Protein AF-A0A918VIK4-F1 (afdb_monomer)

Radius of gyration: 16.54 Å; Cα contacts (8 Å, |Δi|>4): 191; chains: 1; bounding box: 35×42×49 Å

pLDDT: mean 90.01, std 17.54, range [30.27, 98.75]

Secondary structure (DSSP, 8-state):
-HHHHSEEEEEE-TTS-EEEEEEEETTTTEEEEEGGGEEEEESS-HHHHHTTTGGGS-HHHHHHHHT--SSTTEEEEEHHHHHHHTT--TTT---S-GGGHHHHHHHHHHHHHHTT--SS---TT--------S---

Solvent-accessible surface area (backbone atoms only — not comparable to full-atom values): 8151 Å² total; per-residue (Å²): 108,62,63,65,74,57,30,46,82,58,40,58,50,100,84,70,45,68,58,33,34,38,32,61,8,63,43,65,76,41,76,38,43,50,42,88,40,47,33,81,41,49,66,65,19,72,66,42,41,39,49,18,54,52,70,77,48,56,72,64,60,52,51,46,65,77,66,36,78,92,53,76,38,57,46,48,28,37,35,66,59,50,64,73,43,61,60,52,50,76,93,77,41,71,57,81,26,68,88,34,48,65,59,51,54,51,38,40,54,49,53,30,57,78,70,69,34,51,92,58,81,54,66,92,82,72,87,75,87,86,86,75,81,85,84,80,137

Mean predicted aligned error: 6.35 Å

Sequence (137 aa):
MVLARDGHDVVRDGECRAVSGSWFSPYDDKVVSAAGQVAIDHIVPLANAWRSGADLWDTATRRQFANDLDNPQLLAVSAASNRSKGEQSPDQWSPPSHAYWCTCSRAWTHIKHAYQLSITHHRAGARSAQRHARHLP

Structure (mmCIF, N/CA/C/O backbone):
data_AF-A0A918VIK4-F1
#
_entry.id   AF-A0A918VIK4-F1
#
loop_
_atom_site.group_PDB
_atom_site.id
_atom_site.type_symbol
_atom_site.label_atom_id
_atom_site.label_alt_id
_atom_site.label_comp_id
_atom_site.label_asym_id
_atom_site.label_entity_id
_atom_site.label_seq_id
_atom_site.pdbx_PDB_ins_code
_atom_site.Cartn_x
_atom_site.Cartn_y
_atom_site.Cartn_z
_atom_site.occupancy
_atom_site.B_iso_or_equiv
_atom_site.auth_seq_id
_atom_site.auth_comp_id
_atom_site.auth_asym_id
_atom_site.auth_atom_id
_atom_site.pdbx_PDB_model_num
ATOM 1 N N . MET A 1 1 ? -9.017 -3.918 -7.854 1.00 82.81 1 MET A N 1
ATOM 2 C CA . MET A 1 1 ? -7.894 -4.655 -7.225 1.00 82.81 1 MET A CA 1
ATOM 3 C C . MET A 1 1 ? -6.665 -3.757 -7.237 1.00 82.81 1 MET A C 1
ATOM 5 O O . MET A 1 1 ? -6.360 -3.244 -8.305 1.00 82.81 1 MET A O 1
ATOM 9 N N . VAL A 1 2 ? -5.994 -3.557 -6.094 1.00 95.25 2 VAL A N 1
ATOM 10 C CA . VAL A 1 2 ? -4.875 -2.598 -5.907 1.00 95.25 2 VAL A CA 1
ATOM 11 C C . VAL A 1 2 ? -3.791 -2.742 -6.972 1.00 95.25 2 VAL A C 1
ATOM 13 O O . VAL A 1 2 ? -3.455 -1.768 -7.627 1.00 95.25 2 VAL A O 1
ATOM 16 N N . LEU A 1 3 ? -3.329 -3.968 -7.239 1.00 95.94 3 LEU A N 1
ATOM 17 C CA . LEU A 1 3 ? -2.290 -4.202 -8.248 1.00 95.94 3 LEU A CA 1
ATOM 18 C C . LEU A 1 3 ? -2.703 -3.763 -9.657 1.00 95.94 3 LEU A C 1
ATOM 20 O O . LEU A 1 3 ? -1.848 -3.399 -10.443 1.00 95.94 3 LEU A O 1
ATOM 24 N N . ALA A 1 4 ? -3.993 -3.766 -9.990 1.00 94.81 4 ALA A N 1
ATOM 25 C CA . ALA A 1 4 ? -4.453 -3.245 -11.275 1.00 94.81 4 ALA A CA 1
ATOM 26 C C . ALA A 1 4 ? -4.682 -1.727 -11.276 1.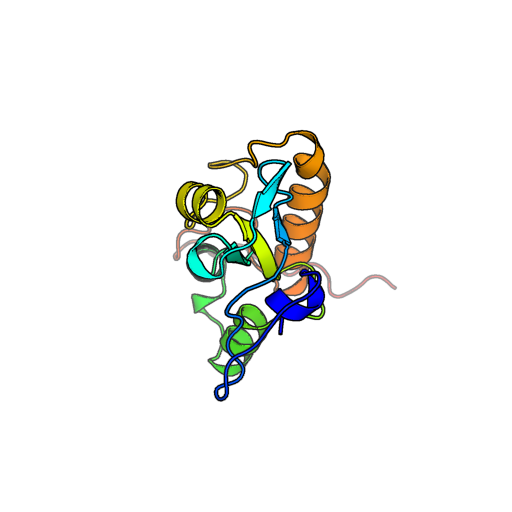00 94.81 4 ALA A C 1
ATOM 28 O O . ALA A 1 4 ? -4.699 -1.133 -12.343 1.00 94.81 4 ALA A O 1
ATOM 29 N N . ARG A 1 5 ? -4.893 -1.118 -10.101 1.00 95.88 5 ARG A N 1
ATOM 30 C CA . ARG A 1 5 ? -4.985 0.341 -9.933 1.00 95.88 5 ARG A CA 1
ATOM 31 C C . ARG A 1 5 ? -3.597 0.980 -10.029 1.00 95.88 5 ARG A C 1
ATOM 33 O O . ARG A 1 5 ? -3.449 2.003 -10.679 1.00 95.88 5 ARG A O 1
ATOM 40 N N . ASP A 1 6 ? -2.609 0.352 -9.395 1.00 97.25 6 ASP A N 1
ATOM 41 C CA . ASP A 1 6 ? -1.259 0.903 -9.212 1.00 97.25 6 ASP A CA 1
ATOM 42 C C . ASP A 1 6 ? -0.243 0.368 -10.234 1.00 97.25 6 ASP A C 1
ATOM 44 O O . ASP A 1 6 ? 0.942 0.683 -10.153 1.00 97.25 6 ASP A O 1
ATOM 48 N N . GLY A 1 7 ? -0.678 -0.501 -11.148 1.00 96.56 7 GLY A N 1
ATOM 49 C CA . GLY A 1 7 ? 0.185 -1.164 -12.118 1.00 96.56 7 GLY A CA 1
ATOM 50 C C . GLY A 1 7 ? -0.117 -0.770 -13.555 1.00 96.56 7 GLY A C 1
ATOM 51 O O . GLY A 1 7 ? -1.261 -0.498 -13.914 1.00 96.56 7 GLY A O 1
ATOM 52 N N . HIS A 1 8 ? 0.913 -0.831 -14.389 1.00 97.44 8 HIS A N 1
ATOM 53 C CA . HIS A 1 8 ? 0.821 -0.718 -15.841 1.00 97.44 8 HIS A CA 1
ATOM 54 C C . HIS A 1 8 ? 0.945 -2.099 -16.491 1.00 97.44 8 HIS A C 1
ATOM 56 O O . HIS A 1 8 ? 1.643 -2.969 -15.967 1.00 97.44 8 HIS A O 1
ATOM 62 N N . ASP A 1 9 ? 0.243 -2.303 -17.609 1.00 96.81 9 ASP A N 1
ATOM 63 C CA . ASP A 1 9 ? 0.280 -3.535 -18.414 1.00 96.81 9 ASP A CA 1
ATOM 64 C C . ASP A 1 9 ? 0.075 -4.821 -17.594 1.00 96.81 9 ASP A C 1
ATOM 66 O O . ASP A 1 9 ? 0.720 -5.850 -17.804 1.00 96.81 9 ASP A O 1
ATOM 70 N N . VAL A 1 10 ? -0.827 -4.751 -16.609 1.00 97.00 10 VAL A N 1
ATOM 71 C CA . VAL A 1 10 ? -1.069 -5.847 -15.670 1.00 97.00 10 VAL A CA 1
ATOM 72 C C . VAL A 1 10 ? -1.795 -6.992 -16.365 1.00 97.00 10 VAL A C 1
ATOM 74 O O . VAL A 1 10 ? -2.975 -6.887 -16.706 1.00 97.00 10 VAL A O 1
ATOM 77 N N . VAL A 1 11 ? -1.109 -8.122 -16.490 1.00 96.25 11 VAL A N 1
ATOM 78 C CA . VAL A 1 11 ? -1.670 -9.380 -16.987 1.00 96.25 11 VAL A CA 1
ATOM 79 C C . VAL A 1 11 ? -2.196 -10.189 -15.809 1.00 96.25 11 VAL A C 1
ATOM 81 O O . VAL A 1 11 ? -1.562 -10.260 -14.751 1.00 96.25 11 VAL A O 1
ATOM 84 N N . ARG A 1 12 ? -3.361 -10.816 -15.993 1.00 95.38 12 ARG A N 1
ATOM 85 C CA . ARG A 1 12 ? -3.978 -11.698 -14.999 1.00 95.38 12 ARG A CA 1
ATOM 86 C C . ARG A 1 12 ? -4.139 -13.116 -15.531 1.00 95.38 12 ARG A C 1
ATOM 88 O O . ARG A 1 12 ? -4.332 -13.301 -16.729 1.00 95.38 12 ARG A O 1
ATOM 95 N N . ASP A 1 13 ? -4.080 -14.091 -14.632 1.00 93.69 13 ASP A N 1
ATOM 96 C CA . ASP A 1 13 ? -4.445 -15.476 -14.931 1.00 93.69 13 ASP A CA 1
ATOM 97 C C . ASP A 1 13 ? -5.976 -15.682 -14.948 1.00 93.69 13 ASP A C 1
ATOM 99 O O . ASP A 1 13 ? -6.762 -14.759 -14.704 1.00 93.69 13 ASP A O 1
ATOM 103 N N . GLY A 1 14 ? -6.408 -16.917 -15.228 1.00 94.31 14 GLY A N 1
ATOM 104 C CA . GLY A 1 14 ? -7.825 -1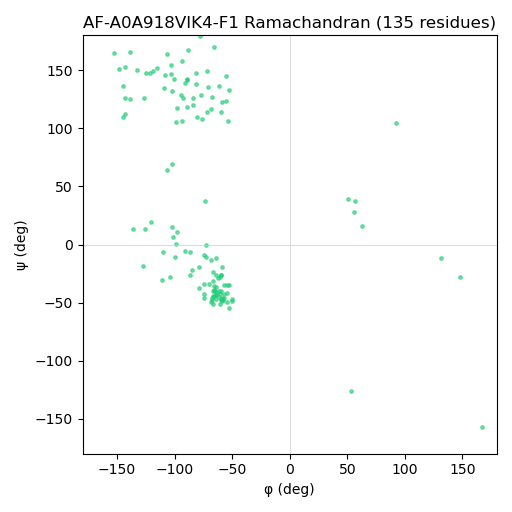7.303 -15.239 1.00 94.31 14 GLY A CA 1
ATOM 105 C C . GLY A 1 14 ? -8.528 -17.201 -13.878 1.00 94.31 14 GLY A C 1
ATOM 106 O O . GLY A 1 14 ? -9.753 -17.242 -13.824 1.00 94.31 14 GLY A O 1
ATOM 107 N N . GLU A 1 15 ? -7.778 -17.020 -12.789 1.00 93.62 15 GLU A N 1
ATOM 108 C CA . GLU A 1 15 ? -8.282 -16.822 -11.426 1.00 93.62 15 GLU A CA 1
ATOM 109 C C . GLU A 1 15 ? -8.212 -15.340 -11.001 1.00 93.62 15 GLU A C 1
ATOM 111 O O . GLU A 1 15 ? -8.353 -15.006 -9.823 1.00 93.62 15 GLU A O 1
ATOM 116 N N . CYS A 1 16 ? -8.022 -14.432 -11.967 1.00 90.69 16 CYS A N 1
ATOM 117 C CA . CYS A 1 16 ? -7.899 -12.985 -11.780 1.00 90.69 16 CYS A CA 1
ATOM 118 C C . CYS A 1 16 ? -6.694 -12.534 -10.935 1.00 90.69 16 CYS A C 1
ATOM 120 O O . CYS A 1 16 ? -6.659 -11.370 -10.515 1.00 90.69 16 CYS A O 1
ATOM 122 N N . ARG A 1 17 ? -5.689 -13.387 -10.707 1.00 91.50 17 ARG A N 1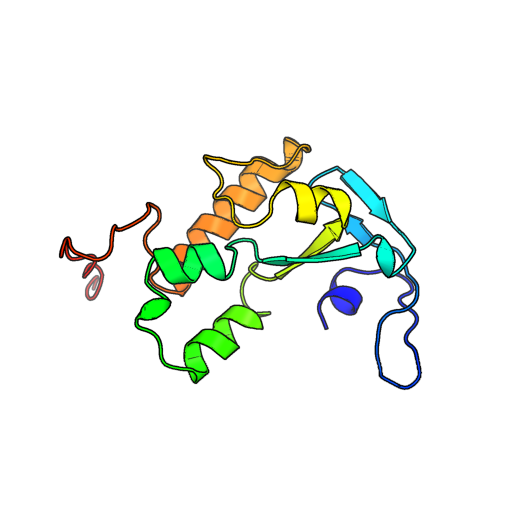
ATOM 123 C CA . ARG A 1 17 ? -4.462 -12.987 -10.005 1.00 91.50 17 ARG A CA 1
ATOM 124 C C . ARG A 1 17 ? -3.524 -12.286 -10.973 1.00 91.50 17 ARG A C 1
ATOM 126 O O . ARG A 1 17 ? -3.370 -12.717 -12.110 1.00 91.50 17 ARG A O 1
ATOM 133 N N . ALA A 1 18 ? -2.898 -11.197 -10.533 1.00 93.62 18 ALA A N 1
ATOM 134 C CA . ALA A 1 18 ? -1.866 -10.535 -11.325 1.00 93.62 18 ALA A CA 1
ATOM 135 C C . ALA A 1 18 ? -0.633 -11.448 -11.425 1.00 93.62 18 ALA A C 1
ATOM 137 O O . ALA A 1 18 ? -0.126 -11.895 -10.399 1.00 93.62 18 ALA A O 1
ATOM 138 N N . VAL A 1 19 ? -0.161 -11.705 -12.646 1.00 94.94 19 VAL A N 1
ATOM 139 C CA . VAL A 1 19 ? 1.003 -12.574 -12.917 1.00 94.94 19 VAL A CA 1
ATOM 140 C C . VAL A 1 19 ? 2.209 -11.792 -13.439 1.00 94.94 19 VAL A C 1
ATOM 142 O O . VAL A 1 19 ? 3.351 -12.139 -13.135 1.00 94.94 19 VAL A O 1
ATOM 145 N N . SER A 1 20 ? 1.970 -10.690 -14.149 1.00 95.88 20 SER A N 1
ATOM 146 C CA . SER A 1 20 ? 3.000 -9.754 -14.605 1.00 95.88 20 SER A CA 1
ATOM 147 C C . SER A 1 20 ? 2.422 -8.352 -14.770 1.00 95.88 20 SER A C 1
ATOM 149 O O . SER A 1 20 ? 1.204 -8.176 -14.799 1.00 95.88 20 SER A O 1
ATOM 151 N N . GLY A 1 21 ? 3.298 -7.361 -14.869 1.00 96.69 21 GLY A N 1
ATOM 152 C CA . GLY A 1 21 ? 2.949 -5.959 -15.070 1.00 96.69 21 GLY A CA 1
ATOM 153 C C . GLY A 1 21 ? 4.166 -5.085 -14.818 1.00 96.69 21 GLY A C 1
ATOM 154 O O . GLY A 1 21 ? 5.297 -5.559 -14.891 1.00 96.69 21 GLY A O 1
ATOM 155 N N . SER A 1 22 ? 3.944 -3.823 -14.493 1.00 98.12 22 SER A N 1
ATOM 156 C CA . SER A 1 22 ? 4.973 -2.914 -14.001 1.00 98.12 22 SER A CA 1
ATOM 157 C C . SER A 1 22 ? 4.392 -2.080 -12.868 1.00 98.12 22 SER A C 1
ATOM 159 O O . SER A 1 22 ? 3.349 -1.452 -13.039 1.00 98.12 22 SER A O 1
ATOM 161 N N . TRP A 1 23 ? 5.047 -2.087 -11.710 1.00 98.50 23 TRP A N 1
ATOM 162 C CA . TRP A 1 23 ? 4.631 -1.350 -10.518 1.00 98.50 23 TRP A CA 1
ATOM 163 C C . TRP A 1 23 ? 5.778 -0.494 -10.017 1.00 98.50 23 TRP A C 1
ATOM 165 O O . TRP A 1 23 ? 6.867 -1.004 -9.752 1.00 98.50 23 TRP A O 1
ATOM 175 N N . PHE A 1 24 ? 5.516 0.796 -9.845 1.00 98.50 24 PHE A N 1
ATOM 176 C CA . PHE A 1 24 ? 6.426 1.686 -9.144 1.00 98.50 24 PHE A CA 1
ATOM 177 C C . PHE A 1 24 ? 6.185 1.584 -7.636 1.00 98.50 24 PHE A C 1
ATOM 179 O O . PHE A 1 24 ? 5.065 1.752 -7.163 1.00 98.50 24 PHE A O 1
ATOM 186 N N . SER A 1 25 ? 7.246 1.310 -6.886 1.00 98.62 25 SER A N 1
ATOM 187 C CA . SER A 1 25 ? 7.251 1.239 -5.433 1.00 98.62 25 SER A CA 1
ATOM 188 C C .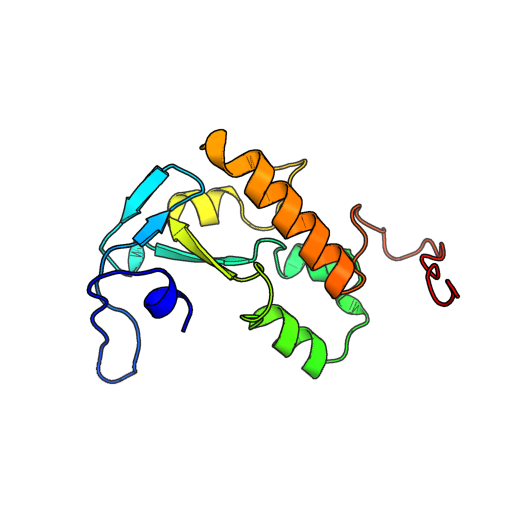 SER A 1 25 ? 7.658 2.593 -4.856 1.00 98.62 25 SER A C 1
ATOM 190 O O . SER A 1 25 ? 8.846 2.926 -4.875 1.00 98.62 25 SER A O 1
ATOM 192 N N . PRO 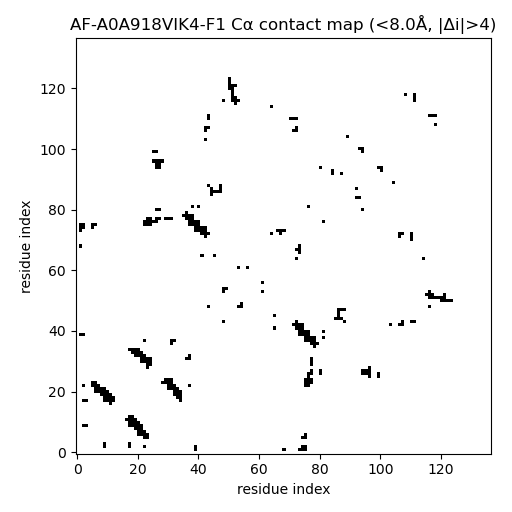A 1 26 ? 6.721 3.369 -4.285 1.00 98.31 26 PRO A N 1
ATOM 193 C CA . PRO A 1 26 ? 7.043 4.680 -3.729 1.00 98.31 26 PRO A CA 1
ATOM 194 C C . PRO A 1 26 ? 7.916 4.604 -2.470 1.00 98.31 26 PRO A C 1
ATOM 196 O O . PRO A 1 26 ? 8.451 5.612 -2.024 1.00 98.31 26 PRO A O 1
ATOM 199 N N . TYR A 1 27 ? 8.056 3.424 -1.861 1.00 98.50 27 TYR A N 1
ATOM 200 C CA . TYR A 1 27 ? 8.880 3.263 -0.668 1.00 98.50 27 TYR A CA 1
ATOM 201 C C . TYR A 1 27 ? 10.376 3.293 -0.951 1.00 98.50 27 TYR A C 1
ATOM 203 O O . TYR A 1 27 ? 11.137 3.762 -0.109 1.00 98.50 27 TYR A O 1
ATOM 211 N N . ASP A 1 28 ? 10.806 2.782 -2.100 1.00 98.44 28 ASP A N 1
ATOM 212 C CA . ASP A 1 28 ? 12.221 2.604 -2.431 1.00 98.44 28 ASP A CA 1
ATOM 213 C C . ASP A 1 28 ? 12.575 3.030 -3.863 1.00 98.44 28 ASP A C 1
ATOM 215 O O . ASP A 1 28 ? 13.663 2.705 -4.332 1.00 98.44 28 ASP A O 1
ATOM 219 N N . ASP A 1 29 ? 11.673 3.751 -4.536 1.00 98.38 29 ASP A N 1
ATOM 220 C CA . ASP A 1 29 ? 11.807 4.284 -5.899 1.00 98.38 29 ASP A CA 1
ATOM 221 C C . ASP A 1 29 ? 12.133 3.225 -6.968 1.00 98.38 29 ASP A C 1
ATOM 223 O O . ASP A 1 29 ? 12.755 3.511 -7.994 1.00 98.38 29 ASP A O 1
ATOM 227 N N . LYS A 1 30 ? 11.708 1.975 -6.749 1.00 98.38 30 LYS A N 1
ATOM 228 C CA . LYS A 1 30 ? 11.953 0.864 -7.680 1.00 98.38 30 LYS A CA 1
ATOM 229 C C . LYS A 1 30 ? 10.742 0.559 -8.535 1.00 98.38 30 LYS A C 1
ATOM 231 O O . LYS A 1 30 ? 9.621 0.512 -8.043 1.00 98.38 30 LYS A O 1
ATOM 236 N N . VAL A 1 31 ? 10.994 0.219 -9.793 1.00 98.50 31 VAL A N 1
ATOM 237 C CA . VAL A 1 31 ? 10.008 -0.437 -10.653 1.00 98.50 31 VAL A CA 1
ATOM 238 C C . VAL A 1 31 ? 10.222 -1.949 -10.589 1.00 98.50 31 VAL A C 1
ATOM 240 O O . VA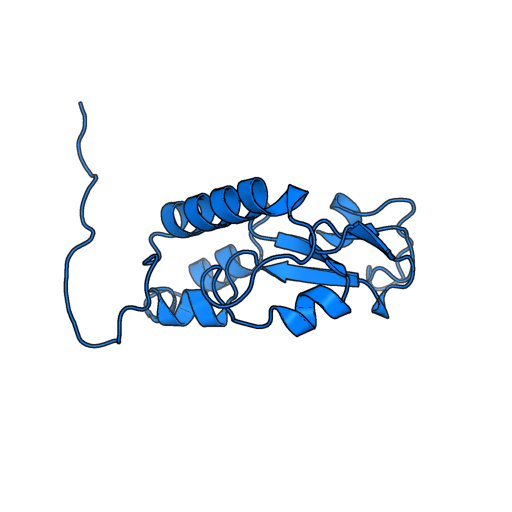L A 1 31 ? 11.343 -2.428 -10.763 1.00 98.50 31 VAL A O 1
ATOM 243 N N . VAL A 1 32 ? 9.157 -2.700 -10.326 1.00 98.12 32 VAL A N 1
ATOM 244 C CA . VAL A 1 32 ? 9.147 -4.172 -10.309 1.00 98.12 32 VAL A CA 1
ATOM 245 C C . VAL A 1 32 ? 8.130 -4.694 -11.316 1.00 98.12 32 VAL A C 1
ATOM 247 O O . VAL A 1 32 ? 7.109 -4.048 -11.534 1.00 98.12 32 VAL A O 1
ATOM 250 N N . SER A 1 33 ? 8.388 -5.851 -11.931 1.00 96.44 33 SER A N 1
ATOM 251 C CA . SER A 1 33 ? 7.548 -6.351 -13.033 1.00 96.44 33 SER A CA 1
ATOM 252 C C . SER A 1 33 ? 7.021 -7.777 -12.872 1.00 96.44 33 SER A C 1
ATOM 254 O O . SER A 1 33 ? 6.033 -8.160 -13.504 1.00 96.44 33 SER A O 1
ATOM 256 N N . ALA A 1 34 ? 7.629 -8.571 -11.991 1.00 93.25 34 ALA A N 1
ATOM 257 C CA . ALA A 1 34 ? 7.124 -9.895 -11.655 1.00 93.25 34 ALA A CA 1
ATOM 258 C C . ALA A 1 34 ? 6.140 -9.828 -10.479 1.00 93.25 34 ALA A C 1
ATOM 260 O O . ALA A 1 34 ? 6.394 -9.133 -9.493 1.00 93.25 34 ALA A O 1
ATOM 261 N N . ALA A 1 35 ? 5.068 -10.628 -10.520 1.00 91.12 35 ALA A N 1
ATOM 262 C CA . ALA A 1 35 ? 4.082 -10.689 -9.435 1.00 91.12 35 ALA A CA 1
ATOM 263 C C . ALA A 1 35 ? 4.701 -10.996 -8.056 1.00 91.12 35 ALA A C 1
ATOM 265 O O . ALA A 1 35 ? 4.273 -10.442 -7.052 1.00 91.12 35 ALA A O 1
ATOM 266 N N . GLY A 1 36 ? 5.757 -11.819 -7.996 1.00 95.06 36 GLY A N 1
ATOM 267 C CA . GLY A 1 36 ? 6.464 -12.129 -6.743 1.00 95.06 36 GLY A CA 1
ATOM 268 C C . GLY A 1 36 ? 7.359 -11.004 -6.199 1.00 95.06 36 GLY A C 1
ATOM 269 O O . GLY A 1 36 ? 7.881 -11.113 -5.090 1.00 95.06 36 GLY A O 1
ATOM 270 N N . GLN A 1 37 ? 7.571 -9.934 -6.970 1.00 97.56 37 GLN A N 1
ATOM 271 C CA . GLN A 1 37 ? 8.386 -8.780 -6.578 1.00 97.56 37 GLN A CA 1
ATOM 272 C C . GLN A 1 37 ? 7.551 -7.595 -6.089 1.00 97.56 37 GLN A C 1
ATOM 274 O O . GLN A 1 37 ? 8.123 -6.658 -5.531 1.00 97.56 37 GLN A O 1
ATOM 279 N N . VAL A 1 38 ? 6.231 -7.636 -6.264 1.00 98.19 38 VAL A N 1
ATOM 280 C CA . VAL A 1 38 ? 5.292 -6.623 -5.780 1.00 98.19 38 VAL A CA 1
ATOM 281 C C . VAL A 1 38 ? 4.475 -7.183 -4.618 1.00 98.19 38 VAL A C 1
ATOM 283 O O . VAL A 1 38 ? 4.163 -8.370 -4.566 1.00 98.19 38 VAL A O 1
ATOM 286 N N . ALA A 1 39 ? 4.134 -6.328 -3.664 1.00 98.00 39 ALA A N 1
ATOM 287 C CA . ALA A 1 39 ? 3.204 -6.634 -2.592 1.00 98.00 39 ALA A CA 1
ATOM 288 C C . ALA A 1 39 ? 2.190 -5.497 -2.454 1.00 98.00 39 ALA A C 1
ATOM 290 O O . ALA A 1 39 ? 2.502 -4.342 -2.734 1.00 98.00 39 ALA A O 1
ATOM 291 N N . ILE A 1 40 ? 0.982 -5.833 -2.005 1.00 98.19 40 ILE A N 1
ATOM 292 C CA . ILE A 1 40 ? 0.050 -4.839 -1.475 1.00 98.19 40 ILE A CA 1
ATOM 293 C C . ILE A 1 40 ? 0.434 -4.635 -0.012 1.00 98.19 40 ILE A C 1
ATOM 295 O O . ILE A 1 40 ? 0.409 -5.599 0.754 1.00 98.19 40 ILE A O 1
ATOM 299 N N . ASP A 1 41 ? 0.785 -3.411 0.360 1.00 98.31 41 ASP A N 1
ATOM 300 C CA . ASP A 1 41 ? 1.023 -3.039 1.753 1.00 98.31 41 ASP A CA 1
ATOM 301 C C . ASP A 1 41 ? -0.161 -2.252 2.323 1.00 98.31 41 ASP A C 1
ATOM 303 O O . ASP A 1 41 ? -0.906 -1.590 1.594 1.00 98.31 41 ASP A O 1
ATOM 307 N N . HIS A 1 42 ? -0.311 -2.327 3.645 1.00 98.56 42 HIS A N 1
ATOM 308 C CA . HIS A 1 42 ? -1.193 -1.468 4.423 1.00 98.56 42 HIS A CA 1
ATOM 309 C C . HIS A 1 42 ? -0.366 -0.335 5.034 1.00 98.56 42 HIS A C 1
ATOM 311 O O . HIS A 1 42 ? 0.475 -0.610 5.895 1.00 98.56 42 HIS A O 1
ATOM 317 N N . ILE A 1 43 ? -0.640 0.931 4.687 1.00 98.19 43 ILE A N 1
ATOM 318 C CA . ILE A 1 43 ? 0.042 2.088 5.299 1.00 98.19 43 ILE A CA 1
ATOM 319 C C . ILE A 1 43 ? -0.001 1.974 6.825 1.00 98.19 43 ILE A C 1
ATOM 321 O O . ILE A 1 43 ? 1.045 2.091 7.458 1.00 98.19 43 ILE A O 1
ATOM 325 N N . VAL A 1 44 ? -1.171 1.670 7.403 1.00 98.31 44 VAL A N 1
ATOM 326 C CA . VAL A 1 44 ? -1.301 1.226 8.798 1.00 98.31 44 VAL A CA 1
ATOM 327 C C . VAL A 1 44 ? -1.425 -0.304 8.829 1.00 98.31 44 VAL A C 1
ATOM 329 O O . VAL A 1 44 ? -2.505 -0.813 8.514 1.00 98.31 44 VAL A O 1
ATOM 332 N N . PRO A 1 45 ? -0.381 -1.059 9.234 1.00 98.00 45 PRO A N 1
ATOM 333 C CA . PRO A 1 45 ? -0.427 -2.520 9.278 1.00 98.00 45 PRO A CA 1
ATOM 334 C C . PRO A 1 45 ? -1.589 -3.055 10.114 1.00 98.00 45 PRO A C 1
ATOM 336 O O . PRO A 1 45 ? -1.902 -2.502 11.170 1.00 98.00 45 PRO A O 1
ATOM 339 N N . LEU A 1 46 ? -2.172 -4.187 9.708 1.00 97.69 46 LEU A N 1
ATOM 340 C CA . LEU A 1 46 ? -3.291 -4.816 10.428 1.00 97.69 46 LEU A CA 1
ATOM 341 C C . LEU A 1 46 ? -2.971 -5.069 11.913 1.00 97.69 46 LEU A C 1
ATOM 343 O O . LEU A 1 46 ? -3.796 -4.801 12.785 1.00 97.69 46 LEU A O 1
ATOM 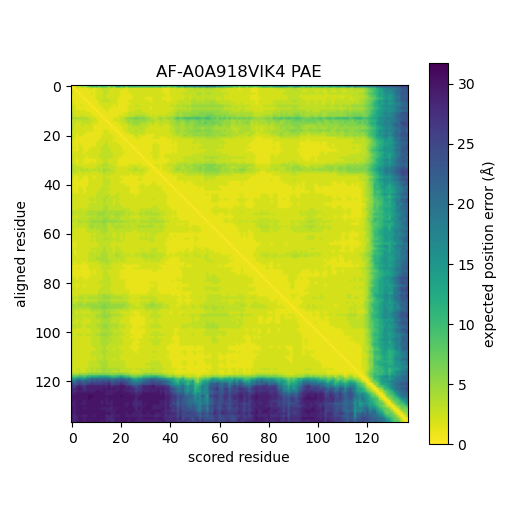347 N N . ALA A 1 47 ? -1.756 -5.533 12.218 1.00 96.62 47 ALA A N 1
ATOM 348 C CA . ALA A 1 47 ? -1.323 -5.769 13.593 1.00 96.62 47 ALA A CA 1
ATOM 349 C C . ALA A 1 47 ? -1.123 -4.462 14.388 1.00 96.62 47 ALA A C 1
ATOM 351 O O . ALA A 1 47 ? -1.446 -4.403 15.576 1.00 96.62 47 ALA A O 1
ATOM 352 N N . ASN A 1 48 ? -0.670 -3.382 13.738 1.00 96.75 48 ASN A N 1
ATOM 353 C CA . ASN A 1 48 ? -0.617 -2.057 14.359 1.00 96.75 48 ASN A CA 1
ATOM 354 C C . ASN A 1 48 ? -2.029 -1.530 14.657 1.00 96.75 48 ASN A C 1
ATOM 356 O O . ASN A 1 48 ? -2.282 -1.042 15.760 1.00 96.75 48 ASN A O 1
ATOM 360 N N . ALA A 1 49 ? -2.955 -1.670 13.704 1.00 97.31 49 ALA A N 1
ATOM 361 C CA . ALA A 1 49 ? -4.355 -1.296 13.874 1.00 97.31 49 ALA A CA 1
ATOM 362 C C . ALA A 1 49 ? -4.979 -2.033 15.066 1.00 97.31 49 ALA A C 1
ATOM 364 O O . ALA A 1 49 ? -5.573 -1.399 15.935 1.00 97.31 49 ALA A O 1
ATOM 365 N N . TRP A 1 50 ? -4.752 -3.348 15.175 1.00 96.44 50 TRP A N 1
ATOM 366 C CA . TRP A 1 50 ? -5.201 -4.151 16.317 1.00 96.44 50 TRP A CA 1
ATOM 367 C C . TRP A 1 50 ? -4.717 -3.574 17.650 1.00 96.44 50 TRP A C 1
ATOM 369 O O . TRP A 1 50 ? -5.513 -3.324 18.545 1.00 96.44 50 TRP A O 1
ATOM 379 N N . ARG A 1 51 ? -3.420 -3.261 17.761 1.00 94.69 51 ARG A N 1
ATOM 380 C CA . ARG A 1 51 ? -2.821 -2.679 18.978 1.00 94.69 51 ARG A CA 1
ATOM 381 C C . ARG A 1 51 ? -3.183 -1.209 19.232 1.00 94.69 51 ARG A C 1
ATOM 383 O O . ARG A 1 51 ? -2.681 -0.630 20.193 1.00 94.69 51 ARG A O 1
ATOM 390 N N . SER A 1 52 ? -3.968 -0.580 18.361 1.00 94.69 52 SER A N 1
ATOM 391 C CA . SER A 1 52 ? -4.348 0.835 18.467 1.00 94.69 52 SER A CA 1
ATOM 392 C C . SER A 1 52 ? -5.860 1.072 18.437 1.00 94.69 52 SER A C 1
ATOM 394 O O . SER A 1 52 ? -6.286 2.218 18.301 1.00 94.69 52 SER A O 1
ATOM 396 N N . GLY A 1 53 ? -6.661 0.012 18.600 1.00 95.75 53 GLY A N 1
ATOM 397 C CA . GLY A 1 53 ? -8.110 0.097 18.802 1.00 95.75 53 GLY A CA 1
ATOM 398 C C . GLY A 1 53 ? -8.946 -0.831 17.921 1.00 95.75 53 GLY A C 1
ATOM 399 O O . GLY A 1 53 ? -10.136 -0.997 18.186 1.00 95.75 53 GLY A O 1
ATOM 400 N N . ALA A 1 54 ? -8.360 -1.460 16.893 1.00 96.94 54 ALA A N 1
ATOM 401 C CA . ALA A 1 54 ? -9.107 -2.374 16.025 1.00 96.94 54 ALA A CA 1
ATOM 402 C C . ALA A 1 54 ? -9.450 -3.720 16.687 1.00 96.94 54 ALA A C 1
ATOM 404 O O . ALA A 1 54 ? -10.246 -4.484 16.142 1.00 96.94 54 ALA A O 1
ATOM 405 N N . ASP A 1 55 ? -8.878 -4.018 17.855 1.00 96.62 55 ASP A N 1
ATOM 406 C CA . ASP A 1 55 ? -9.253 -5.161 18.691 1.00 96.62 55 ASP A CA 1
ATOM 407 C C . ASP A 1 55 ? -10.695 -5.066 19.216 1.00 96.62 55 ASP A C 1
ATOM 409 O O . ASP A 1 55 ? -11.343 -6.086 19.447 1.00 96.62 55 ASP A O 1
ATOM 413 N N . LEU A 1 56 ? -11.219 -3.844 19.338 1.00 96.31 56 LEU A N 1
ATOM 414 C CA . LEU A 1 56 ? -12.587 -3.563 19.780 1.00 96.31 56 LEU A CA 1
ATOM 415 C C . LEU A 1 56 ? -13.608 -3.575 18.635 1.00 96.31 56 LEU A C 1
ATOM 417 O O . LEU A 1 56 ? -14.808 -3.431 18.876 1.00 96.31 56 LEU A O 1
ATOM 421 N N . TRP A 1 57 ? -13.155 -3.702 17.389 1.00 97.56 57 TRP A N 1
ATOM 422 C CA . TRP A 1 57 ? -14.029 -3.657 16.225 1.00 97.56 57 TRP A CA 1
ATOM 423 C C . TRP A 1 57 ? -14.723 -4.990 15.962 1.00 97.56 57 TRP A C 1
ATOM 425 O O . TRP A 1 57 ? -14.160 -6.084 16.108 1.00 97.56 57 TRP A O 1
ATOM 435 N N . ASP A 1 58 ? -15.937 -4.894 15.430 1.00 97.81 58 ASP A N 1
ATOM 436 C CA . ASP A 1 58 ? -16.601 -6.048 14.853 1.00 97.81 58 ASP A CA 1
ATOM 437 C C . ASP A 1 58 ? -15.861 -6.564 13.601 1.00 97.81 58 ASP A C 1
ATOM 439 O O . ASP A 1 58 ? -14.902 -5.982 13.077 1.00 97.81 58 ASP A O 1
ATOM 443 N N . THR A 1 59 ? -16.275 -7.737 13.131 1.00 97.94 59 THR A N 1
ATOM 444 C CA . THR A 1 59 ? -15.654 -8.375 11.966 1.00 97.94 59 THR A CA 1
ATOM 445 C C . THR A 1 59 ? -15.891 -7.576 10.680 1.00 97.94 59 THR A C 1
ATOM 447 O O . THR A 1 59 ? -15.044 -7.603 9.787 1.00 97.94 59 THR A O 1
ATOM 450 N N . ALA A 1 60 ? -17.020 -6.870 10.565 1.00 98.25 60 ALA A N 1
ATOM 451 C CA . ALA A 1 60 ? -17.357 -6.090 9.377 1.00 98.25 60 ALA A CA 1
ATOM 452 C C . ALA A 1 60 ? -16.406 -4.896 9.211 1.00 98.25 60 ALA A C 1
ATOM 454 O O . ALA A 1 60 ? -15.798 -4.742 8.153 1.00 98.25 60 ALA A O 1
ATOM 455 N N . THR A 1 61 ? -16.181 -4.138 10.282 1.00 98.12 61 THR A N 1
ATOM 456 C CA . THR A 1 61 ? -15.278 -2.981 10.299 1.00 98.12 61 THR A CA 1
ATOM 457 C C . THR A 1 61 ? -13.830 -3.405 10.045 1.00 98.12 61 THR A C 1
ATOM 459 O O . THR A 1 61 ? -13.130 -2.789 9.244 1.00 98.12 61 THR A O 1
ATOM 462 N N . ARG A 1 62 ? -13.376 -4.524 10.634 1.00 98.31 62 ARG A N 1
ATOM 463 C CA . ARG A 1 62 ? -12.037 -5.080 10.348 1.00 98.31 62 ARG A CA 1
ATOM 464 C C . ARG A 1 62 ? -11.865 -5.477 8.882 1.00 98.31 62 ARG A C 1
ATOM 466 O O . ARG A 1 62 ? -10.806 -5.239 8.306 1.00 98.31 62 ARG A O 1
ATOM 473 N N . ARG A 1 63 ? -12.897 -6.065 8.265 1.00 98.25 63 ARG A N 1
ATOM 474 C CA . ARG A 1 63 ? -12.886 -6.393 6.830 1.00 98.25 63 ARG A CA 1
ATOM 475 C C . ARG A 1 63 ? -12.872 -5.139 5.967 1.00 98.25 63 ARG A C 1
ATOM 477 O O . ARG A 1 63 ? -12.148 -5.135 4.977 1.00 98.25 63 ARG A O 1
ATOM 484 N N . GLN A 1 64 ? -13.621 -4.102 6.340 1.00 98.38 64 GLN A N 1
ATOM 485 C CA . GLN A 1 64 ? -13.599 -2.819 5.641 1.00 98.38 64 GLN A CA 1
ATOM 486 C C . GLN A 1 64 ? -12.193 -2.211 5.677 1.00 98.38 64 GLN A C 1
ATOM 488 O O . GLN A 1 64 ? -11.629 -1.954 4.623 1.00 98.38 64 GLN A O 1
ATOM 493 N N . PHE A 1 65 ? -11.578 -2.107 6.859 1.00 98.50 65 PHE A N 1
ATOM 494 C CA . PHE A 1 65 ? -10.212 -1.596 7.014 1.00 98.50 65 PHE A CA 1
ATOM 495 C C . PHE A 1 65 ? -9.176 -2.386 6.204 1.00 98.50 65 PHE A C 1
ATOM 497 O O . PHE A 1 65 ? -8.295 -1.811 5.566 1.00 98.50 65 PHE A O 1
ATOM 504 N N . ALA A 1 66 ? -9.276 -3.719 6.209 1.00 98.06 66 ALA A N 1
ATOM 505 C CA . ALA A 1 66 ? -8.340 -4.576 5.489 1.00 98.06 66 ALA A CA 1
ATOM 506 C C . ALA A 1 66 ? -8.428 -4.425 3.960 1.00 98.06 66 ALA A C 1
ATOM 508 O O . ALA A 1 66 ? -7.448 -4.728 3.280 1.00 98.06 66 ALA A O 1
ATOM 509 N N . ASN A 1 67 ? -9.572 -3.969 3.439 1.00 97.69 67 ASN A N 1
ATOM 510 C CA . ASN A 1 67 ? -9.871 -3.868 2.009 1.00 97.69 67 ASN A CA 1
ATOM 511 C C . ASN A 1 67 ? -10.178 -2.428 1.564 1.00 97.69 67 ASN A C 1
ATOM 513 O O . ASN A 1 67 ? -10.804 -2.233 0.525 1.00 97.69 67 ASN A O 1
ATOM 517 N N . ASP A 1 68 ? -9.771 -1.432 2.349 1.00 97.75 68 ASP A N 1
ATOM 518 C CA . ASP A 1 68 ? -10.102 -0.032 2.103 1.00 97.75 68 ASP A CA 1
ATOM 519 C C . ASP A 1 68 ? -9.403 0.505 0.845 1.00 97.75 68 ASP A C 1
ATOM 521 O O . ASP A 1 68 ? -8.172 0.569 0.772 1.00 97.75 68 ASP A O 1
ATOM 525 N N . LEU A 1 69 ? -10.214 0.888 -0.143 1.00 96.38 69 LEU A N 1
ATOM 526 C CA . LEU A 1 69 ? -9.778 1.525 -1.386 1.00 96.38 69 LEU A CA 1
ATOM 527 C C . LEU A 1 69 ? -10.197 3.000 -1.482 1.00 96.38 69 LEU A C 1
ATOM 529 O O . LEU A 1 69 ? -9.774 3.664 -2.428 1.00 96.38 69 LEU A O 1
ATOM 533 N N . ASP A 1 70 ? -10.993 3.496 -0.530 1.00 96.88 70 ASP A N 1
ATOM 534 C CA . ASP A 1 70 ? -11.493 4.876 -0.487 1.00 96.88 70 ASP A CA 1
ATOM 535 C C . ASP A 1 70 ? -10.493 5.809 0.218 1.00 96.88 70 ASP A C 1
ATOM 537 O O . ASP A 1 70 ? -10.424 7.005 -0.069 1.00 96.88 70 ASP A O 1
ATOM 541 N N . ASN A 1 71 ? -9.675 5.256 1.117 1.00 97.69 71 ASN A N 1
ATOM 542 C CA . ASN A 1 71 ? -8.565 5.940 1.778 1.00 97.69 71 ASN A CA 1
ATOM 543 C C . ASN A 1 71 ? -7.206 5.458 1.230 1.00 97.69 71 ASN A C 1
ATOM 545 O O . ASN A 1 71 ? -7.116 4.380 0.636 1.00 97.69 71 ASN A O 1
ATOM 549 N N . PRO A 1 72 ? -6.099 6.193 1.470 1.00 97.25 72 PRO A N 1
ATOM 550 C CA . PRO A 1 72 ? -4.754 5.791 1.043 1.00 97.25 72 PRO A CA 1
ATOM 551 C C . PRO A 1 72 ? -4.175 4.631 1.880 1.00 97.25 72 PRO A C 1
ATOM 553 O O . PRO A 1 72 ? -2.993 4.636 2.196 1.00 97.25 72 PRO A O 1
ATOM 556 N N . GLN A 1 73 ? -4.996 3.661 2.291 1.00 98.19 73 GLN A N 1
ATOM 557 C CA . GLN A 1 73 ? -4.602 2.563 3.173 1.00 98.19 73 GLN A CA 1
ATOM 558 C C . GLN A 1 73 ? -3.852 1.458 2.433 1.00 98.19 73 GLN A C 1
ATOM 560 O O . GLN A 1 73 ? -2.913 0.901 2.990 1.00 98.19 73 GLN A O 1
ATOM 565 N N . LEU A 1 74 ? -4.239 1.149 1.196 1.00 98.44 74 LEU A N 1
ATOM 566 C CA . LEU A 1 74 ? -3.621 0.097 0.392 1.00 98.44 74 LEU A CA 1
ATOM 567 C C . LEU A 1 74 ? -2.812 0.680 -0.763 1.00 98.44 74 LEU A C 1
ATOM 569 O O . LEU A 1 74 ? -3.327 1.532 -1.491 1.00 98.44 74 LEU A O 1
ATOM 573 N N . LEU A 1 75 ? -1.597 0.176 -0.984 1.00 98.00 75 LEU A N 1
ATOM 574 C CA . LEU A 1 75 ? -0.740 0.549 -2.117 1.00 98.00 75 LEU A CA 1
ATOM 575 C C . LEU A 1 75 ? 0.157 -0.606 -2.581 1.00 98.00 75 LEU A C 1
ATOM 577 O O . LEU A 1 75 ? 0.544 -1.457 -1.779 1.00 98.00 75 LEU A O 1
ATOM 581 N N . ALA A 1 76 ? 0.502 -0.628 -3.868 1.00 98.31 76 ALA A N 1
ATOM 582 C CA . ALA A 1 76 ? 1.528 -1.522 -4.400 1.00 98.31 76 ALA A CA 1
ATOM 583 C C . ALA A 1 76 ? 2.943 -1.006 -4.073 1.00 98.31 76 ALA A C 1
ATOM 585 O O . ALA A 1 76 ? 3.277 0.145 -4.345 1.00 98.31 76 ALA A O 1
ATOM 586 N N . VAL A 1 77 ? 3.785 -1.871 -3.507 1.00 98.69 77 VAL A N 1
ATOM 587 C CA . VAL A 1 77 ? 5.190 -1.591 -3.160 1.00 98.69 77 VAL A CA 1
ATOM 588 C C . VAL A 1 77 ? 6.076 -2.779 -3.516 1.00 98.69 77 VAL A C 1
ATOM 590 O O . VAL A 1 77 ? 5.597 -3.891 -3.750 1.00 98.69 77 VAL A O 1
ATOM 593 N N . SER A 1 78 ? 7.392 -2.576 -3.529 1.00 98.75 78 SER A N 1
ATOM 594 C CA . SER A 1 78 ? 8.338 -3.673 -3.697 1.00 98.75 78 SER A CA 1
ATOM 595 C C . SER A 1 78 ? 8.188 -4.660 -2.534 1.00 98.75 78 SER A C 1
ATOM 597 O O . SER A 1 78 ? 8.119 -4.280 -1.363 1.00 98.75 78 SER A O 1
ATOM 599 N N . ALA A 1 79 ? 8.183 -5.959 -2.824 1.00 98.38 79 ALA A N 1
ATOM 600 C CA . ALA A 1 79 ? 8.066 -6.989 -1.795 1.00 98.38 79 ALA A CA 1
ATOM 601 C C . ALA A 1 79 ? 9.214 -6.911 -0.766 1.00 98.38 79 ALA A C 1
ATOM 603 O O . ALA A 1 79 ? 9.048 -7.313 0.384 1.00 98.38 79 ALA A O 1
ATOM 604 N N . ALA A 1 80 ? 10.376 -6.380 -1.163 1.00 98.38 80 ALA A N 1
ATOM 605 C CA . ALA A 1 80 ? 11.506 -6.140 -0.272 1.00 98.38 80 ALA A CA 1
ATOM 606 C C . ALA A 1 80 ? 11.224 -5.022 0.747 1.00 98.38 80 ALA A C 1
ATOM 608 O O . ALA A 1 80 ? 11.422 -5.243 1.941 1.00 98.38 80 ALA A O 1
ATOM 609 N N . SER A 1 81 ? 10.732 -3.859 0.300 1.00 98.31 81 SER A N 1
ATOM 610 C CA . SER A 1 81 ? 10.381 -2.755 1.205 1.00 98.31 81 SER A CA 1
ATOM 611 C C . SER A 1 81 ? 9.211 -3.129 2.120 1.00 98.31 81 SER A C 1
ATOM 613 O O . SER A 1 81 ? 9.286 -2.879 3.320 1.00 98.31 81 SER A O 1
ATOM 615 N N . ASN A 1 82 ? 8.208 -3.848 1.602 1.00 98.50 82 ASN A N 1
ATOM 616 C CA . ASN A 1 82 ? 7.100 -4.377 2.402 1.00 98.50 82 ASN A CA 1
ATOM 617 C C . ASN A 1 82 ? 7.579 -5.297 3.540 1.00 98.50 82 ASN A C 1
ATOM 619 O O . ASN A 1 82 ? 7.190 -5.132 4.694 1.00 98.50 82 ASN A O 1
ATOM 623 N N . ARG A 1 83 ? 8.479 -6.247 3.238 1.00 98.31 83 ARG A N 1
ATOM 624 C CA . ARG A 1 83 ? 9.077 -7.121 4.264 1.00 98.31 83 ARG A CA 1
ATOM 625 C C . ARG A 1 83 ? 9.922 -6.346 5.271 1.00 98.31 83 ARG A C 1
ATOM 627 O O . ARG A 1 83 ? 9.923 -6.710 6.440 1.00 98.31 83 ARG A O 1
ATOM 634 N N . SER A 1 84 ? 10.632 -5.308 4.823 1.00 98.44 84 SER A N 1
ATOM 635 C CA . SER A 1 84 ? 11.413 -4.446 5.714 1.00 98.44 84 SER A CA 1
ATOM 636 C C . SER A 1 84 ? 10.534 -3.648 6.673 1.00 98.44 84 SER A C 1
ATOM 638 O O . SER A 1 84 ? 10.973 -3.433 7.794 1.00 98.44 84 SER A O 1
ATOM 640 N N . LYS A 1 85 ? 9.350 -3.200 6.237 1.00 98.19 85 LYS A N 1
ATOM 641 C CA . LYS A 1 85 ? 8.390 -2.456 7.062 1.00 98.19 85 LYS A CA 1
ATOM 642 C C . LYS A 1 85 ? 7.655 -3.356 8.055 1.00 98.19 85 LYS A C 1
ATOM 644 O O . LYS A 1 85 ? 7.490 -3.002 9.219 1.00 98.19 85 LYS A O 1
ATOM 649 N N . GLY A 1 86 ? 7.163 -4.508 7.599 1.00 97.44 86 GLY A N 1
ATOM 650 C CA . GLY A 1 86 ? 6.388 -5.430 8.432 1.00 97.44 86 GLY A CA 1
ATOM 651 C C . GLY A 1 86 ? 5.204 -4.749 9.135 1.00 97.44 86 GLY A C 1
ATOM 652 O O . GLY A 1 86 ? 4.366 -4.107 8.504 1.00 97.44 86 GLY A O 1
ATOM 653 N N . GLU A 1 87 ? 5.129 -4.893 10.460 1.00 95.38 87 GLU A N 1
ATOM 654 C CA . GLU A 1 87 ? 4.071 -4.302 11.297 1.00 95.38 87 GLU A CA 1
ATOM 655 C C . GLU A 1 87 ? 4.455 -2.978 11.984 1.00 95.38 87 GLU A C 1
ATOM 657 O O . GLU A 1 87 ? 3.737 -2.502 12.872 1.00 95.38 87 GLU A O 1
ATOM 662 N N . GLN A 1 88 ? 5.589 -2.400 11.591 1.00 95.56 88 GLN A N 1
ATOM 663 C CA . GLN A 1 88 ? 6.176 -1.230 12.231 1.00 95.56 88 GLN A CA 1
ATOM 664 C C . GLN A 1 88 ? 5.381 0.051 11.940 1.00 95.56 88 GLN A C 1
ATOM 666 O O . GLN A 1 88 ? 4.758 0.209 10.887 1.00 95.56 88 GLN A O 1
ATOM 671 N N . SER A 1 89 ? 5.405 0.973 12.899 1.00 93.25 89 SER A N 1
ATOM 672 C CA . SER A 1 89 ? 4.898 2.341 12.754 1.00 93.25 89 SER A CA 1
ATOM 673 C C . SER A 1 89 ? 5.982 3.295 12.221 1.00 93.25 89 SER A C 1
ATOM 675 O O . SER A 1 89 ? 7.160 2.933 12.221 1.00 93.25 89 SER A O 1
ATOM 677 N N . PRO A 1 90 ? 5.624 4.520 11.783 1.00 92.00 90 PRO A N 1
ATOM 678 C CA . PRO A 1 90 ? 6.577 5.475 11.206 1.00 92.00 90 PRO A CA 1
ATOM 679 C C . PRO A 1 90 ? 7.743 5.891 12.119 1.00 92.00 90 PRO A C 1
ATOM 681 O O . PRO A 1 90 ? 8.746 6.398 11.635 1.00 92.00 90 PRO A O 1
ATOM 684 N N . ASP A 1 91 ? 7.631 5.702 13.436 1.00 90.31 91 ASP A N 1
ATOM 685 C CA . ASP A 1 91 ? 8.721 5.922 14.398 1.00 90.31 91 ASP A CA 1
ATOM 686 C C . ASP A 1 91 ? 9.747 4.775 14.430 1.00 90.31 91 ASP A C 1
ATOM 688 O O . ASP A 1 91 ? 10.872 4.960 14.888 1.00 90.31 91 ASP A O 1
ATOM 692 N N . GLN A 1 92 ? 9.368 3.593 13.943 1.00 94.50 92 GLN A N 1
ATOM 693 C CA . GLN A 1 92 ? 10.196 2.384 13.925 1.00 94.50 92 GLN A CA 1
ATOM 694 C C . GLN A 1 92 ? 10.757 2.082 12.535 1.00 94.50 92 GLN A C 1
ATOM 696 O O . GLN A 1 92 ? 11.806 1.449 12.415 1.00 94.50 92 GLN A O 1
ATOM 701 N N . TRP A 1 93 ? 10.046 2.502 11.492 1.00 96.69 93 TRP A N 1
ATOM 702 C CA . TRP A 1 93 ? 10.429 2.294 10.108 1.00 96.69 93 TRP A CA 1
ATOM 703 C C . TRP A 1 93 ? 10.008 3.484 9.256 1.00 96.69 93 TRP A C 1
ATOM 705 O O . TRP A 1 93 ? 8.869 3.941 9.335 1.00 96.69 93 TRP A O 1
ATOM 715 N N . SER A 1 94 ? 10.908 3.914 8.377 1.00 96.19 94 SER A N 1
ATOM 716 C CA . SER A 1 94 ? 10.637 4.943 7.378 1.00 96.19 94 SER A CA 1
ATOM 717 C C . SER A 1 94 ? 10.956 4.410 5.984 1.00 96.19 94 SER A C 1
ATOM 719 O O . SER A 1 94 ? 11.914 3.643 5.838 1.00 96.19 94 SER A O 1
ATOM 721 N N . PRO A 1 95 ? 10.216 4.845 4.947 1.00 98.00 95 PRO A N 1
ATOM 722 C CA . PRO A 1 95 ? 10.562 4.531 3.570 1.00 98.00 95 PRO A CA 1
ATOM 723 C C . PRO A 1 95 ? 12.019 4.901 3.261 1.00 98.00 95 PRO A C 1
ATOM 725 O O . PRO A 1 95 ? 12.428 6.022 3.585 1.00 98.00 95 PRO A O 1
ATOM 728 N N . PRO A 1 96 ? 12.798 4.013 2.614 1.00 98.25 96 PRO A N 1
ATOM 729 C CA . PRO A 1 96 ? 14.119 4.363 2.096 1.00 98.25 96 PRO A CA 1
ATOM 730 C C . PRO A 1 96 ? 14.110 5.603 1.190 1.00 98.25 96 PRO A C 1
ATOM 732 O O . PRO A 1 96 ? 15.049 6.394 1.220 1.00 98.25 96 PRO A O 1
ATOM 735 N N . SER A 1 97 ? 13.041 5.803 0.413 1.00 98.38 97 SER A N 1
ATOM 736 C CA . SER A 1 97 ? 12.826 7.034 -0.342 1.00 98.38 97 SER A CA 1
ATOM 737 C C . SER A 1 97 ? 12.352 8.162 0.575 1.00 98.38 97 SER A C 1
ATOM 739 O O . SER A 1 97 ? 11.197 8.211 1.009 1.00 98.38 97 SER A O 1
ATOM 741 N N . HIS A 1 98 ? 13.237 9.127 0.829 1.00 97.88 98 HIS A N 1
ATOM 742 C CA . HIS A 1 98 ? 12.898 10.336 1.584 1.00 97.88 98 HIS A CA 1
ATOM 743 C C . HIS A 1 98 ? 11.818 11.184 0.900 1.00 97.88 98 HIS A C 1
ATOM 745 O O . HIS A 1 98 ? 11.031 11.842 1.581 1.00 97.88 98 HIS A O 1
ATOM 751 N N . ALA A 1 99 ? 11.730 11.139 -0.434 1.00 97.88 99 ALA A N 1
ATOM 752 C CA . ALA A 1 99 ? 10.710 11.868 -1.186 1.00 97.88 99 ALA A CA 1
ATOM 753 C C . ALA A 1 99 ? 9.285 11.443 -0.789 1.00 97.88 99 ALA A C 1
ATOM 755 O O . ALA A 1 99 ? 8.350 12.242 -0.873 1.00 97.88 99 ALA A O 1
ATOM 756 N N . TYR A 1 100 ? 9.115 10.213 -0.294 1.00 97.94 100 TYR A N 1
ATOM 757 C CA . TYR A 1 100 ? 7.815 9.683 0.099 1.00 97.94 100 TYR A CA 1
ATOM 758 C C . TYR A 1 100 ? 7.434 9.927 1.569 1.00 97.94 100 TYR A C 1
ATOM 760 O O . TYR A 1 100 ? 6.300 9.654 1.965 1.00 97.94 100 TYR A O 1
ATOM 768 N N . TRP A 1 101 ? 8.325 10.479 2.399 1.00 96.94 101 TRP A N 1
ATOM 769 C CA . TRP A 1 101 ? 8.085 10.631 3.842 1.00 96.94 101 TRP A CA 1
ATOM 770 C C . TRP A 1 101 ? 6.853 11.470 4.176 1.00 96.94 101 TRP A C 1
ATOM 772 O O . TRP A 1 101 ? 6.031 11.071 5.007 1.00 96.94 101 TRP A O 1
ATOM 782 N N . CYS A 1 102 ? 6.692 12.615 3.509 1.00 97.50 102 CYS A N 1
ATOM 783 C CA . CYS A 1 102 ? 5.553 13.503 3.734 1.00 97.50 102 CYS A CA 1
ATOM 784 C C . CYS A 1 102 ? 4.236 12.827 3.337 1.00 97.50 102 CYS A C 1
ATOM 786 O O . CYS A 1 102 ? 3.256 12.889 4.080 1.00 97.50 102 CYS A O 1
ATOM 788 N N . THR A 1 103 ? 4.213 12.144 2.191 1.00 97.38 103 THR A N 1
ATOM 789 C CA . THR A 1 103 ? 3.029 11.418 1.710 1.00 97.38 103 THR A CA 1
ATOM 790 C C . THR A 1 103 ? 2.670 10.275 2.653 1.00 97.38 103 THR A C 1
ATOM 792 O O . THR A 1 103 ? 1.517 10.172 3.071 1.00 97.38 103 THR A O 1
ATOM 795 N N . CYS A 1 104 ? 3.658 9.477 3.065 1.00 96.25 104 CYS A N 1
ATOM 796 C CA . CYS A 1 104 ? 3.469 8.371 3.999 1.00 96.25 104 CYS A CA 1
ATOM 797 C C . CYS A 1 104 ? 2.939 8.855 5.359 1.00 96.25 104 CYS A C 1
ATOM 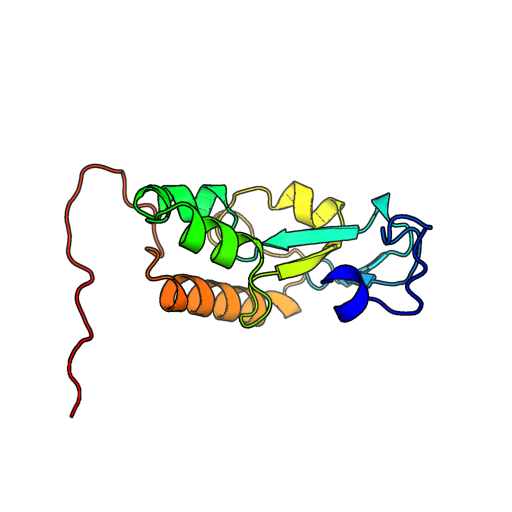799 O O . CYS A 1 104 ? 1.967 8.308 5.873 1.00 96.25 104 CYS A O 1
ATOM 801 N N . SER A 1 105 ? 3.515 9.927 5.913 1.00 96.06 105 SER A N 1
ATOM 802 C CA . SER A 1 105 ? 3.092 10.503 7.200 1.00 96.06 105 SER A CA 1
ATOM 803 C C . SER A 1 105 ? 1.667 11.066 7.156 1.00 96.06 105 SER A C 1
ATOM 805 O O . SER A 1 105 ? 0.885 10.893 8.098 1.00 96.06 105 SER A O 1
ATOM 807 N N . ARG A 1 106 ? 1.299 11.721 6.047 1.00 97.81 106 ARG A N 1
ATOM 808 C CA . ARG A 1 106 ? -0.061 12.236 5.832 1.00 97.81 106 ARG A CA 1
ATOM 809 C C . ARG A 1 106 ? -1.073 11.106 5.684 1.00 97.81 106 ARG A C 1
ATOM 811 O O . ARG A 1 106 ? -2.112 11.160 6.336 1.00 97.81 106 ARG A O 1
ATOM 818 N N . ALA A 1 107 ? -0.762 10.090 4.879 1.00 9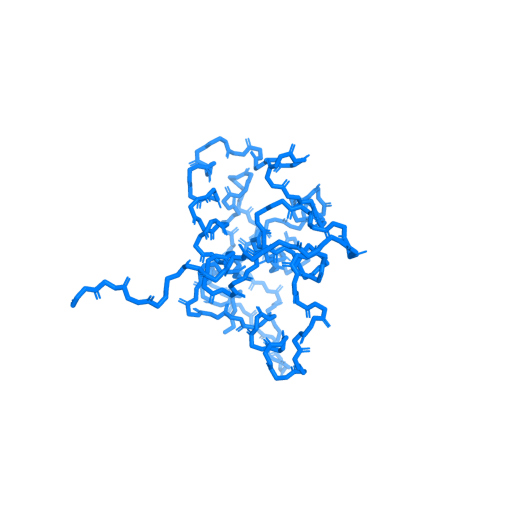7.94 107 ALA A N 1
ATOM 819 C CA . ALA A 1 107 ? -1.611 8.914 4.714 1.00 97.94 107 ALA A CA 1
ATOM 820 C C . ALA A 1 107 ? -1.823 8.206 6.057 1.00 97.94 107 ALA A C 1
ATOM 822 O O . ALA A 1 107 ? -2.965 7.987 6.451 1.00 97.94 107 ALA A O 1
ATOM 823 N N . TRP A 1 108 ? -0.743 7.954 6.805 1.00 97.50 108 TRP A N 1
ATOM 824 C CA . TRP A 1 108 ? -0.804 7.362 8.141 1.00 97.50 108 TRP A CA 1
ATOM 825 C C . TRP A 1 108 ? -1.756 8.134 9.056 1.00 97.50 108 TRP A C 1
ATOM 827 O O . TRP A 1 108 ? -2.712 7.565 9.575 1.00 97.50 108 TRP A O 1
ATOM 837 N N . THR A 1 109 ? -1.548 9.445 9.207 1.00 97.19 109 THR A N 1
ATOM 838 C CA . THR A 1 109 ? -2.381 10.287 10.082 1.00 97.19 109 THR A CA 1
ATOM 839 C C . THR A 1 109 ? -3.846 10.285 9.645 1.00 97.19 109 THR A C 1
ATOM 841 O O . THR A 1 109 ? -4.737 10.152 10.483 1.00 97.19 109 THR A O 1
ATOM 844 N N . HIS A 1 110 ? -4.099 10.371 8.335 1.00 98.19 110 HIS A N 1
ATOM 845 C CA . HIS A 1 110 ? -5.444 10.324 7.762 1.00 98.19 110 HIS A CA 1
ATOM 846 C C . HIS A 1 110 ? -6.163 9.014 8.089 1.00 98.19 110 HIS A C 1
ATOM 848 O O . HIS A 1 110 ? -7.295 9.041 8.558 1.00 98.19 110 HIS A O 1
ATOM 854 N N . ILE A 1 111 ? -5.502 7.870 7.908 1.00 98.19 111 ILE A N 1
ATOM 855 C CA . ILE A 1 111 ? -6.094 6.549 8.165 1.00 98.19 111 ILE A CA 1
ATOM 856 C C . ILE A 1 111 ? -6.363 6.358 9.656 1.00 98.19 111 ILE A C 1
ATOM 858 O O . ILE A 1 111 ? -7.445 5.911 10.036 1.00 98.19 111 ILE A O 1
ATOM 862 N N . LYS A 1 112 ? -5.407 6.730 10.517 1.00 97.81 112 LYS A N 1
ATOM 863 C CA . LYS A 1 112 ? -5.590 6.639 11.972 1.00 97.81 112 LYS A CA 1
ATOM 864 C C . LYS A 1 112 ? -6.780 7.492 12.417 1.00 97.81 112 LYS A C 1
ATOM 866 O O . LYS A 1 112 ? -7.581 7.028 13.219 1.00 97.81 112 LYS A O 1
ATOM 871 N N . HIS A 1 113 ? -6.956 8.681 11.839 1.00 97.56 113 HIS A N 1
ATOM 872 C CA . HIS A 1 113 ? -8.122 9.527 12.088 1.00 97.56 113 HIS A CA 1
ATOM 873 C C . HIS A 1 113 ? -9.428 8.914 11.554 1.00 97.56 113 HIS A C 1
ATOM 875 O O . HIS A 1 113 ? -10.391 8.792 12.310 1.00 97.56 113 HIS A O 1
ATOM 881 N N . ALA A 1 114 ? -9.462 8.495 10.284 1.00 97.81 114 ALA A N 1
ATOM 882 C CA . ALA A 1 114 ? -10.655 7.955 9.626 1.00 97.81 114 ALA A CA 1
ATOM 883 C C . ALA A 1 114 ? -11.233 6.735 10.361 1.00 97.81 114 ALA A C 1
ATOM 885 O O . ALA A 1 114 ? -12.448 6.586 10.455 1.00 97.81 114 ALA A O 1
ATOM 886 N N . TYR A 1 115 ? -10.357 5.911 10.937 1.00 97.50 115 TYR A N 1
ATOM 887 C CA . TYR A 1 115 ? -10.728 4.713 11.686 1.00 97.50 115 TYR A CA 1
ATOM 888 C C . TYR A 1 115 ? -10.688 4.881 13.209 1.00 97.50 115 TYR A C 1
ATOM 890 O O . TYR A 1 115 ? -10.885 3.909 13.929 1.00 97.50 115 TYR A O 1
ATOM 898 N N . GLN A 1 116 ? -10.454 6.091 13.727 1.00 96.38 116 GLN A N 1
ATOM 899 C CA . GLN A 1 116 ? -10.409 6.360 15.173 1.00 96.38 116 GLN A CA 1
ATOM 900 C C . GLN A 1 116 ? -9.380 5.491 15.929 1.00 96.38 116 GLN A C 1
ATOM 902 O O . GLN A 1 116 ? -9.613 5.055 17.056 1.00 96.38 116 GLN A O 1
ATOM 907 N N . LEU A 1 117 ? -8.230 5.239 15.302 1.00 96.31 117 LEU A N 1
ATOM 908 C CA . LEU A 1 117 ? -7.103 4.516 15.885 1.00 96.31 117 LEU A CA 1
ATOM 909 C C . LEU A 1 117 ? -6.151 5.475 16.607 1.00 96.31 117 LEU A C 1
ATOM 911 O O . LEU A 1 117 ? -5.834 6.556 16.107 1.00 96.31 117 LEU A O 1
ATOM 915 N N . SER A 1 118 ? -5.589 5.046 17.736 1.00 92.94 118 SER A N 1
ATOM 916 C CA . SER A 1 118 ? -4.601 5.841 18.472 1.00 92.94 118 SER A CA 1
ATOM 917 C C . SER A 1 118 ? -3.261 5.923 17.726 1.00 92.94 118 SER A C 1
ATOM 919 O O . SER A 1 118 ? -2.749 4.913 17.240 1.00 92.94 118 SER A O 1
ATOM 921 N N . ILE A 1 119 ? -2.651 7.114 17.645 1.00 82.81 119 ILE A N 1
ATOM 922 C CA . ILE A 1 119 ? -1.346 7.306 16.974 1.00 82.81 119 ILE A CA 1
ATOM 923 C C . ILE A 1 119 ? -0.239 6.516 17.677 1.00 82.81 119 ILE A C 1
ATOM 925 O O . ILE A 1 119 ? 0.561 5.858 17.018 1.00 82.81 119 ILE A O 1
ATOM 929 N N . THR A 1 120 ? -0.222 6.550 19.007 1.00 72.06 120 THR A N 1
ATOM 930 C CA . THR A 1 120 ? 0.693 5.766 19.834 1.00 72.06 120 THR A CA 1
ATOM 931 C C . THR A 1 120 ? 0.044 4.455 20.258 1.00 72.06 120 THR A C 1
ATOM 933 O O . THR A 1 120 ? -1.183 4.321 20.285 1.00 72.06 120 THR A O 1
ATOM 936 N N . HIS A 1 121 ? 0.871 3.470 20.608 1.00 63.22 121 HIS A N 1
ATOM 937 C CA . HIS A 1 121 ? 0.385 2.247 21.229 1.00 63.22 121 HIS A CA 1
ATOM 938 C C . HIS A 1 121 ? -0.329 2.573 22.538 1.00 63.22 121 HIS A C 1
ATOM 940 O O . HIS A 1 121 ? 0.299 2.979 23.516 1.00 63.22 121 HIS A O 1
ATOM 946 N N . HIS A 1 122 ? -1.636 2.335 22.578 1.00 52.59 122 HIS A N 1
ATOM 947 C CA . HIS A 1 122 ? -2.321 2.223 23.847 1.00 52.59 122 HIS A CA 1
ATOM 948 C C . HIS A 1 122 ? -2.063 0.807 24.355 1.00 52.59 122 HIS A C 1
ATOM 950 O O . HIS A 1 122 ? -2.563 -0.162 23.787 1.00 52.59 122 HIS A O 1
ATOM 956 N N . ARG A 1 123 ? -1.265 0.644 25.420 1.00 47.78 123 ARG A N 1
ATOM 957 C CA . ARG A 1 123 ? -1.315 -0.622 26.164 1.00 47.78 123 ARG A CA 1
ATOM 958 C C . ARG A 1 123 ? -2.775 -0.823 26.576 1.00 47.78 123 ARG A C 1
ATOM 960 O O . ARG A 1 123 ? -3.356 0.064 27.213 1.00 47.78 123 ARG A O 1
ATOM 967 N N . ALA A 1 124 ? -3.355 -1.953 26.178 1.00 40.59 124 ALA A N 1
ATOM 968 C CA . ALA A 1 124 ? -4.676 -2.378 26.615 1.00 40.59 124 ALA A CA 1
ATOM 969 C C . ALA A 1 124 ? -4.685 -2.373 28.152 1.00 40.59 124 ALA A C 1
ATOM 971 O O . ALA A 1 124 ? -4.002 -3.177 28.781 1.00 40.59 124 ALA A O 1
ATOM 972 N N . GLY A 1 125 ? -5.354 -1.385 28.755 1.00 41.03 125 GLY A N 1
ATOM 973 C CA . GLY A 1 125 ? -5.405 -1.227 30.212 1.00 41.03 125 GLY A CA 1
ATOM 974 C C . GLY A 1 125 ? -5.494 0.208 30.727 1.00 41.03 125 GLY A C 1
ATOM 975 O O . GLY A 1 125 ? -6.089 0.423 31.777 1.00 41.03 125 GLY A O 1
ATOM 976 N N . ALA A 1 126 ? -4.990 1.209 30.005 1.00 39.34 126 ALA A N 1
ATOM 977 C CA . ALA A 1 126 ? -5.250 2.598 30.379 1.00 39.34 126 ALA A CA 1
ATOM 978 C C . ALA A 1 126 ? -6.490 3.097 29.615 1.00 39.34 126 ALA A C 1
ATOM 980 O O . ALA A 1 126 ? -6.605 2.952 28.404 1.00 39.34 126 ALA A O 1
ATOM 981 N N . ARG A 1 127 ? -7.483 3.618 30.327 1.00 52.12 127 ARG A N 1
ATOM 982 C CA . ARG A 1 127 ? -8.579 4.373 29.722 1.00 52.12 127 ARG A CA 1
ATOM 983 C C . ARG A 1 127 ? -8.133 5.825 29.684 1.00 52.12 127 ARG A C 1
ATOM 985 O O . ARG A 1 127 ? -7.964 6.395 30.753 1.00 52.12 127 ARG A O 1
ATOM 992 N N . SER A 1 128 ? -8.017 6.417 28.500 1.00 40.94 128 SER A N 1
ATOM 993 C CA . SER A 1 128 ? -8.102 7.870 28.348 1.00 40.94 128 SER A CA 1
ATOM 994 C C . SER A 1 128 ? -8.825 8.215 27.057 1.00 40.94 128 SER A C 1
ATOM 996 O O . SER A 1 128 ? -8.514 7.726 25.976 1.00 40.94 128 SER A O 1
ATOM 998 N N . ALA A 1 129 ? -9.861 9.027 27.222 1.00 46.34 129 ALA A N 1
ATOM 999 C CA . ALA A 1 129 ? -10.786 9.452 26.199 1.00 46.34 129 ALA A CA 1
ATOM 1000 C C . ALA A 1 129 ? -10.085 10.178 25.041 1.00 46.34 129 ALA A C 1
ATOM 1002 O O . ALA A 1 129 ? -9.514 11.246 25.226 1.00 46.34 129 ALA A O 1
ATOM 1003 N N . GLN A 1 130 ? -10.253 9.667 23.825 1.00 46.03 130 GLN A N 1
ATOM 1004 C CA . GLN A 1 130 ? -10.293 10.501 22.624 1.00 46.03 130 GLN A CA 1
ATOM 1005 C C . GLN A 1 130 ? -11.746 10.553 22.142 1.00 46.03 130 GLN A C 1
ATOM 1007 O O . GLN A 1 130 ? -12.117 10.041 21.094 1.00 46.03 130 GLN A O 1
ATOM 1012 N N . ARG A 1 131 ? -12.609 11.145 22.976 1.00 44.28 131 ARG A N 1
ATOM 1013 C CA . ARG A 1 131 ? -13.933 11.634 22.568 1.00 44.28 131 ARG A CA 1
ATOM 1014 C C . ARG A 1 131 ? -13.862 13.152 22.403 1.00 44.28 131 ARG A C 1
ATOM 1016 O O . ARG A 1 131 ? -14.460 13.879 23.177 1.00 44.28 131 ARG A O 1
ATOM 1023 N N . HIS A 1 132 ? -13.146 13.619 21.392 1.00 43.47 132 HIS A N 1
ATOM 1024 C CA . HIS A 1 132 ? -13.292 14.960 20.817 1.00 43.47 132 HIS A CA 1
ATOM 1025 C C . HIS A 1 132 ? -13.037 14.763 19.314 1.00 43.47 132 HIS A C 1
ATOM 1027 O O . HIS A 1 132 ? -11.951 14.349 18.946 1.00 43.47 132 HIS A O 1
ATOM 1033 N N . ALA A 1 133 ? -14.005 14.863 18.406 1.00 41.56 133 ALA A N 1
ATOM 1034 C CA . ALA A 1 133 ? -15.003 15.910 18.293 1.00 41.56 133 ALA A CA 1
ATOM 1035 C C . ALA A 1 133 ? -16.373 15.363 17.841 1.00 41.56 133 ALA A C 1
ATOM 1037 O O . ALA A 1 133 ? -16.571 14.951 16.702 1.00 41.56 133 ALA A O 1
ATOM 1038 N N . ARG A 1 134 ? -17.359 15.421 18.736 1.00 44.84 134 ARG A N 1
ATOM 1039 C CA . ARG A 1 134 ? -18.705 15.854 18.352 1.00 44.84 134 ARG A CA 1
ATOM 1040 C C . ARG A 1 134 ? -18.804 17.287 18.853 1.00 44.84 134 ARG A C 1
ATOM 1042 O O . ARG A 1 134 ? -18.490 17.509 20.016 1.00 44.84 134 ARG A O 1
ATOM 1049 N N . HIS A 1 135 ? -19.265 18.175 17.981 1.00 42.22 135 HIS A N 1
ATOM 1050 C CA . HIS A 1 135 ? -19.389 19.630 18.128 1.00 42.22 135 HIS A CA 1
ATOM 1051 C C . HIS A 1 135 ? -18.190 20.419 17.621 1.00 42.22 135 HIS A C 1
ATOM 1053 O O . HIS A 1 135 ? -17.164 20.516 18.283 1.00 42.22 135 HIS A O 1
ATOM 1059 N N . LEU A 1 136 ? -18.401 21.022 16.457 1.00 30.27 136 LEU A N 1
ATOM 1060 C CA . LEU A 1 136 ? -18.210 22.448 16.200 1.00 30.27 136 LEU A CA 1
ATOM 1061 C C . LEU A 1 136 ? -19.340 22.866 15.218 1.00 30.27 136 LEU A C 1
ATOM 1063 O O . LEU A 1 136 ? -19.900 21.971 14.583 1.00 30.27 136 LEU A O 1
ATOM 1067 N N . PRO A 1 137 ? -19.754 24.147 15.240 1.00 41.94 137 PRO A N 1
ATOM 1068 C CA . PRO A 1 137 ? -21.144 24.621 15.115 1.00 41.94 137 PRO A CA 1
ATOM 1069 C C . PRO A 1 137 ? -21.841 24.367 13.777 1.00 41.94 137 PRO A C 1
ATOM 1071 O O . PRO A 1 137 ? -21.151 24.333 12.736 1.00 41.94 137 PRO A O 1
#

Foldseek 3Di:
DQCVVQWAPFDADPVRQTAFTWGQAQLARDIDTGSLQKDKAFLQHLVNQCQFCCVVDDPVLSVCLVPPPPAPGIHIHTPVSRVVCPNDDCVGDGRPDPVCRVVSVVSLVVSCVVSVGDNDGDDPPDDDDPPPDDDDD

Organism: NCBI:txid36818

InterPro domains:
  IPR011089 GmrSD restriction endonucleases, C-terminal domain [PF07510] (34-113)